Protein AF-T1A5R9-F1 (afdb_monomer_lite)

Foldseek 3Di:
DFDKDKDAAQRCCVPPVSHIWIFGPPWTWIFRQPACQDPQWAGTHTDDTDDPWHDKDFDWDADPVGDIDGDDIIGDDDPPDPDVVDDDDDDPPPPDPDPPPCVPDDDRD

InterPro domains:
  IPR036922 Rieske [2Fe-2S] iron-sulphur domain superfamily [G3DSA:2.102.10.10] (1-109)
  IPR036922 Rieske [2Fe-2S] iron-sulphur domain superfamily [SSF50022] (13-70)

Sequence (109 aa):
PPFISYYPAGKCGNFNNGRAIIHCICHGSTYDPFVSQTSDGGGAAILTGPTVLPIPQTLLKTDAQGNIYAYSMIGPPVKDHFTSLTGGTGVSGRSQASNLTPSNQQCPA

Radius of gyration: 14.97 Å; chains: 1; bounding box: 34×37×38 Å

Structure (mmCIF, N/CA/C/O backbone):
data_AF-T1A5R9-F1
#
_entry.id   AF-T1A5R9-F1
#
loop_
_atom_site.group_PDB
_atom_site.id
_atom_site.type_symbol
_atom_site.label_atom_id
_atom_site.label_alt_id
_atom_site.label_comp_id
_atom_site.label_asym_id
_atom_site.label_entity_id
_atom_site.label_seq_id
_atom_site.pdbx_PDB_ins_code
_atom_site.Cartn_x
_atom_site.Cartn_y
_atom_site.Cartn_z
_atom_site.occupancy
_atom_site.B_iso_or_equiv
_atom_site.auth_seq_id
_atom_site.auth_comp_id
_atom_site.auth_asym_id
_atom_site.auth_atom_id
_atom_site.pdbx_PDB_model_num
ATOM 1 N N . PRO A 1 1 ? -7.355 4.058 -14.192 1.00 53.91 1 PRO A N 1
ATOM 2 C CA . PRO A 1 1 ? -7.197 3.899 -12.723 1.00 53.91 1 PRO A CA 1
ATOM 3 C C . PRO A 1 1 ? -6.056 2.909 -12.460 1.00 53.91 1 PRO A C 1
ATOM 5 O O . PRO A 1 1 ? -5.914 1.992 -13.269 1.00 53.91 1 PRO A O 1
ATOM 8 N N . PRO A 1 2 ? -5.226 3.081 -11.417 1.00 60.31 2 PRO A N 1
ATOM 9 C CA . PRO A 1 2 ? -4.285 2.036 -11.036 1.00 60.31 2 PRO A CA 1
ATOM 10 C C . PRO A 1 2 ? -5.079 0.802 -10.602 1.00 60.31 2 PRO A C 1
ATOM 12 O O . PRO A 1 2 ? -5.987 0.896 -9.777 1.00 60.31 2 PRO A O 1
ATOM 15 N N . PHE A 1 3 ? -4.759 -0.348 -11.182 1.00 75.81 3 PHE A N 1
ATOM 16 C CA . PHE A 1 3 ? -5.316 -1.617 -10.743 1.00 75.81 3 PHE A CA 1
ATOM 17 C C . PHE A 1 3 ? -4.353 -2.205 -9.713 1.00 7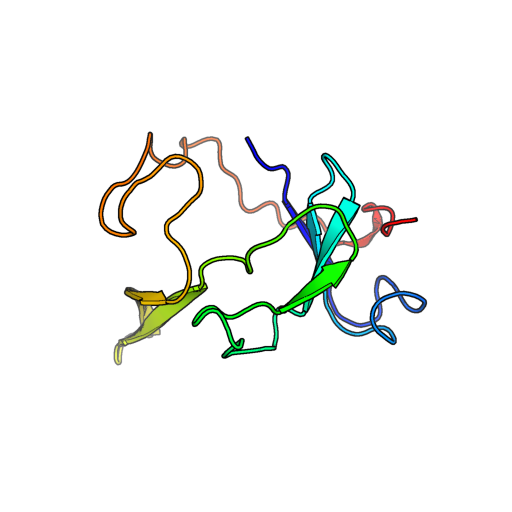5.81 3 PHE A C 1
ATOM 19 O O . PHE A 1 3 ? -3.316 -2.759 -10.070 1.00 75.81 3 PHE A O 1
ATOM 26 N N . ILE A 1 4 ? -4.657 -2.005 -8.430 1.00 81.25 4 ILE A N 1
ATOM 27 C CA . ILE A 1 4 ? -3.831 -2.496 -7.322 1.00 81.25 4 ILE A CA 1
ATOM 28 C C . ILE A 1 4 ? -4.430 -3.776 -6.741 1.00 81.25 4 ILE A C 1
ATOM 30 O O . ILE A 1 4 ? -5.646 -3.957 -6.722 1.00 81.25 4 ILE A O 1
ATOM 34 N N . SER A 1 5 ? -3.583 -4.676 -6.261 1.00 84.81 5 SER A N 1
ATOM 35 C CA . SER A 1 5 ? -3.986 -5.895 -5.560 1.00 84.81 5 SER A CA 1
ATOM 36 C C . SER A 1 5 ? -3.062 -6.153 -4.381 1.00 84.81 5 SER A C 1
ATOM 38 O O . SER A 1 5 ? -1.857 -5.933 -4.481 1.00 84.81 5 SER A O 1
ATOM 40 N N . TYR A 1 6 ? -3.633 -6.611 -3.270 1.00 87.00 6 TYR A N 1
ATOM 41 C CA . TYR A 1 6 ? -2.890 -7.028 -2.087 1.00 87.00 6 TYR A CA 1
ATOM 42 C C . TYR A 1 6 ? -2.802 -8.552 -2.050 1.00 87.00 6 TYR A C 1
ATOM 44 O O . TYR A 1 6 ? -3.822 -9.237 -2.121 1.00 87.00 6 TYR A O 1
ATOM 52 N N . TYR A 1 7 ? -1.590 -9.070 -1.893 1.00 87.19 7 TYR A N 1
ATOM 53 C CA . TYR A 1 7 ? -1.329 -10.492 -1.719 1.00 87.19 7 TYR A CA 1
ATOM 54 C C . TYR A 1 7 ? -0.820 -10.701 -0.290 1.00 87.19 7 TYR A C 1
ATOM 56 O O . TYR A 1 7 ? 0.204 -10.112 0.070 1.00 87.19 7 TYR A O 1
ATOM 64 N N . PRO A 1 8 ? -1.503 -11.510 0.540 1.00 88.75 8 PRO A N 1
ATOM 65 C CA . PRO A 1 8 ? -1.047 -11.771 1.897 1.00 88.75 8 PRO A CA 1
ATOM 66 C C . PRO A 1 8 ? 0.243 -12.597 1.900 1.00 88.75 8 PRO A C 1
ATOM 68 O O . PRO A 1 8 ? 0.597 -13.249 0.913 1.00 88.75 8 PRO A O 1
ATOM 71 N N . ALA A 1 9 ? 0.925 -12.604 3.045 1.00 89.31 9 ALA A N 1
ATOM 72 C CA . ALA A 1 9 ? 2.091 -13.454 3.250 1.00 89.31 9 ALA A CA 1
ATOM 73 C C . ALA A 1 9 ? 1.763 -14.931 2.952 1.00 89.31 9 ALA A C 1
ATOM 75 O O . ALA A 1 9 ? 0.661 -15.410 3.223 1.00 89.31 9 ALA A O 1
ATOM 76 N N . GLY A 1 10 ? 2.714 -15.642 2.349 1.00 87.31 10 GLY A N 1
ATOM 77 C CA . GLY A 1 10 ? 2.572 -17.037 1.926 1.00 87.31 10 GLY A CA 1
ATOM 78 C C . GLY A 1 10 ? 1.838 -17.243 0.595 1.00 87.31 10 GLY A C 1
ATOM 79 O O . GLY A 1 10 ? 1.979 -18.309 0.001 1.00 87.31 10 GLY A O 1
ATOM 80 N N . LYS A 1 11 ? 1.113 -16.243 0.066 1.00 86.06 11 LYS A N 1
ATOM 81 C CA . LYS A 1 11 ? 0.422 -16.381 -1.231 1.00 86.06 11 LYS A CA 1
ATOM 82 C C . LYS A 1 11 ? 1.399 -16.435 -2.410 1.00 86.06 11 LYS A C 1
ATOM 84 O O . LYS A 1 11 ? 1.181 -17.213 -3.334 1.00 86.06 11 LYS A O 1
ATOM 89 N N . CYS A 1 12 ? 2.458 -15.627 -2.365 1.00 84.56 12 CYS A N 1
ATOM 90 C CA . CYS A 1 12 ? 3.468 -15.517 -3.418 1.00 84.56 12 CYS A CA 1
ATOM 91 C C . CYS A 1 12 ? 4.857 -15.857 -2.868 1.00 84.56 12 CYS A C 1
ATOM 93 O O . CYS A 1 12 ? 5.693 -14.978 -2.705 1.00 84.56 12 CYS A O 1
ATOM 95 N N . GLY A 1 13 ? 5.095 -17.136 -2.553 1.00 80.75 13 GLY A N 1
ATOM 96 C CA . GLY A 1 13 ? 6.294 -17.597 -1.833 1.00 80.75 13 GLY A CA 1
ATOM 97 C C . GLY A 1 13 ? 7.640 -17.186 -2.446 1.00 80.75 13 GLY A C 1
ATOM 98 O O . GLY A 1 13 ? 8.590 -16.939 -1.712 1.00 80.75 13 GLY A O 1
ATOM 99 N N . ASN A 1 14 ? 7.708 -17.036 -3.770 1.00 82.00 14 ASN A N 1
ATOM 100 C CA . ASN A 1 14 ? 8.934 -16.634 -4.470 1.00 82.00 14 ASN A CA 1
ATOM 101 C C . ASN A 1 14 ? 9.136 -15.110 -4.533 1.00 82.00 14 ASN A C 1
ATOM 103 O O . ASN A 1 14 ? 10.178 -14.649 -4.987 1.00 82.00 14 ASN A O 1
ATOM 107 N N . PHE A 1 15 ? 8.152 -14.322 -4.096 1.00 81.62 15 PHE A N 1
ATOM 108 C CA . PHE A 1 15 ? 8.158 -12.867 -4.202 1.00 81.62 15 PHE A CA 1
ATOM 109 C C . PHE A 1 15 ? 8.274 -12.235 -2.811 1.00 81.62 15 PHE A C 1
ATOM 111 O O . PHE A 1 15 ? 7.610 -12.671 -1.874 1.00 81.62 15 PHE A O 1
ATOM 118 N N . ASN A 1 16 ? 9.123 -11.214 -2.656 1.00 87.06 16 ASN A N 1
ATOM 119 C CA . ASN A 1 16 ? 9.374 -10.538 -1.372 1.00 87.06 16 ASN A CA 1
ATOM 120 C C . ASN A 1 16 ? 9.672 -11.501 -0.194 1.00 87.06 16 ASN A C 1
ATOM 122 O O . ASN A 1 16 ? 9.225 -11.277 0.934 1.00 87.06 16 ASN A O 1
ATOM 126 N N . ASN A 1 17 ? 10.387 -12.604 -0.449 1.00 88.44 17 ASN A N 1
ATOM 127 C CA . ASN A 1 17 ? 10.630 -13.683 0.523 1.00 88.44 17 ASN A CA 1
ATOM 128 C C . ASN A 1 17 ? 9.336 -14.256 1.140 1.00 88.44 17 ASN A C 1
ATOM 130 O O . ASN A 1 17 ? 9.286 -14.562 2.331 1.00 88.44 17 ASN A O 1
ATOM 134 N N . GLY A 1 18 ? 8.256 -14.323 0.358 1.00 87.38 18 GLY A N 1
ATOM 135 C CA . GLY A 1 18 ? 6.947 -14.797 0.802 1.00 87.38 18 GLY A CA 1
ATOM 136 C C . GLY A 1 18 ? 6.200 -13.835 1.730 1.00 87.38 18 GLY A C 1
ATOM 137 O O . GLY A 1 18 ? 5.142 -14.200 2.247 1.00 87.38 18 GLY A O 1
ATOM 138 N N . ARG A 1 19 ? 6.710 -12.617 1.956 1.00 90.62 19 ARG A N 1
ATOM 139 C CA . ARG A 1 19 ? 6.007 -11.571 2.712 1.00 90.62 19 ARG A CA 1
ATOM 140 C C . ARG A 1 19 ? 4.871 -10.984 1.875 1.00 90.62 19 ARG A C 1
ATOM 142 O O . ARG A 1 19 ? 4.810 -11.173 0.662 1.00 90.62 19 ARG A O 1
ATOM 149 N N . ALA A 1 20 ? 3.956 -10.274 2.532 1.00 90.62 20 ALA A N 1
ATOM 150 C CA . ALA A 1 20 ? 2.862 -9.626 1.821 1.00 90.62 20 ALA A CA 1
ATOM 151 C C . ALA A 1 20 ? 3.390 -8.598 0.811 1.00 90.62 20 ALA A C 1
ATOM 153 O O . ALA A 1 20 ? 4.454 -8.003 1.011 1.00 90.62 20 ALA A O 1
ATOM 154 N N . ILE A 1 21 ? 2.622 -8.380 -0.253 1.00 92.25 21 ILE A N 1
ATOM 155 C CA . ILE A 1 21 ? 2.932 -7.388 -1.282 1.00 92.25 21 ILE A CA 1
ATOM 156 C C . ILE A 1 21 ? 1.675 -6.646 -1.720 1.00 92.25 21 ILE A C 1
ATOM 158 O O . ILE A 1 21 ? 0.579 -7.209 -1.766 1.00 92.25 21 ILE A O 1
ATOM 162 N N . ILE A 1 22 ? 1.853 -5.389 -2.109 1.00 91.44 22 ILE A N 1
ATOM 163 C CA . ILE A 1 22 ? 0.910 -4.678 -2.972 1.00 91.44 22 ILE A CA 1
ATOM 164 C C . ILE A 1 22 ? 1.477 -4.735 -4.389 1.00 91.44 22 ILE A C 1
ATOM 166 O O . ILE A 1 22 ? 2.662 -4.490 -4.581 1.00 91.44 22 ILE A O 1
ATOM 170 N N . HIS A 1 23 ? 0.652 -5.047 -5.382 1.00 88.81 23 HIS A N 1
ATOM 171 C CA . HIS A 1 23 ? 1.052 -5.155 -6.783 1.00 88.81 23 HIS A CA 1
ATOM 172 C C . HIS A 1 23 ? 0.103 -4.344 -7.670 1.00 88.81 23 HIS A C 1
ATOM 174 O O . HIS A 1 23 ? -1.115 -4.511 -7.620 1.00 88.81 23 HIS A O 1
ATOM 180 N N . CYS A 1 24 ? 0.673 -3.460 -8.485 1.00 87.56 24 CYS A N 1
ATOM 181 C CA . CYS A 1 24 ? -0.008 -2.748 -9.555 1.00 87.56 24 CYS A CA 1
ATOM 182 C C . CYS A 1 24 ? 0.033 -3.590 -10.836 1.00 87.56 24 CYS A C 1
ATOM 184 O O . CYS A 1 24 ? 1.067 -3.664 -11.502 1.00 87.56 24 CYS A O 1
ATOM 186 N N . ILE A 1 25 ? -1.102 -4.174 -11.216 1.00 83.62 25 ILE A N 1
ATOM 187 C CA . ILE A 1 25 ? -1.184 -5.091 -12.364 1.00 83.62 25 ILE A CA 1
ATOM 188 C C . ILE A 1 25 ? -1.070 -4.381 -13.724 1.00 83.62 25 ILE A C 1
ATOM 190 O O . ILE A 1 25 ? -1.020 -5.047 -14.749 1.00 83.62 25 ILE A O 1
ATOM 194 N N . CYS A 1 26 ? -1.029 -3.043 -13.760 1.00 82.69 26 CYS A N 1
ATOM 195 C CA . CYS A 1 26 ? -0.882 -2.301 -15.016 1.00 82.69 26 CYS A CA 1
ATOM 196 C C . CYS A 1 26 ? 0.510 -2.484 -15.638 1.00 82.69 26 CYS A C 1
ATOM 198 O O . CYS A 1 26 ? 0.627 -2.664 -16.844 1.00 82.69 26 CYS A O 1
ATOM 200 N N . HIS A 1 27 ? 1.563 -2.390 -14.819 1.00 86.81 27 HIS A N 1
ATOM 201 C CA . HIS A 1 27 ? 2.958 -2.378 -15.286 1.00 86.81 27 HIS A CA 1
ATOM 202 C C . HIS A 1 27 ? 3.911 -3.119 -14.330 1.00 86.81 27 HIS A C 1
ATOM 204 O O . HIS A 1 27 ? 5.125 -2.952 -14.421 1.00 86.81 27 HIS A O 1
ATOM 210 N N . GLY A 1 28 ? 3.379 -3.891 -13.377 1.00 87.75 28 GLY A N 1
ATOM 211 C CA . GLY A 1 28 ? 4.176 -4.772 -12.523 1.00 87.75 28 GLY A CA 1
ATOM 212 C C . GLY A 1 28 ? 4.854 -4.111 -11.321 1.00 87.75 28 GLY A C 1
ATOM 213 O O . GLY A 1 28 ? 5.714 -4.734 -10.708 1.00 87.75 28 GLY A O 1
ATOM 214 N N . SER A 1 29 ? 4.516 -2.864 -10.963 1.00 91.06 29 SER A N 1
ATOM 215 C CA . SER A 1 29 ? 5.083 -2.246 -9.754 1.00 91.06 29 SER A CA 1
ATOM 216 C C . SER A 1 29 ? 4.643 -2.985 -8.500 1.00 91.06 29 SER A C 1
ATOM 218 O O . SER A 1 29 ? 3.445 -3.209 -8.315 1.00 91.06 29 SER A O 1
ATOM 220 N N . THR A 1 30 ? 5.589 -3.323 -7.628 1.00 92.12 30 THR A N 1
ATOM 221 C CA . THR A 1 30 ? 5.300 -3.995 -6.356 1.00 92.12 30 THR A CA 1
ATOM 222 C C . THR A 1 30 ? 5.856 -3.224 -5.168 1.00 92.12 30 THR A C 1
ATOM 224 O O . THR A 1 30 ? 6.838 -2.492 -5.296 1.00 92.12 30 THR A O 1
ATOM 227 N N . TYR A 1 31 ? 5.208 -3.379 -4.013 1.00 92.69 31 TYR A N 1
ATOM 228 C CA . TYR A 1 31 ? 5.509 -2.627 -2.799 1.00 92.69 31 TYR A CA 1
ATOM 229 C C . TYR A 1 31 ? 5.428 -3.519 -1.555 1.00 92.69 31 TYR A C 1
ATOM 231 O O . TYR A 1 31 ? 4.546 -4.379 -1.475 1.00 92.69 31 TYR A O 1
ATOM 239 N N . ASP A 1 32 ? 6.310 -3.295 -0.577 1.00 92.38 32 ASP A N 1
ATOM 240 C CA . ASP A 1 32 ? 6.273 -3.937 0.745 1.00 92.38 32 ASP A CA 1
ATOM 241 C C . ASP A 1 32 ? 5.355 -3.141 1.685 1.00 92.38 32 ASP A C 1
ATOM 243 O O . ASP A 1 32 ? 5.782 -2.100 2.186 1.00 92.38 32 ASP A O 1
ATOM 247 N N . PRO A 1 33 ? 4.123 -3.605 1.969 1.00 90.94 33 PRO A N 1
ATOM 248 C CA . PRO A 1 33 ? 3.120 -2.839 2.706 1.00 90.94 33 PRO A CA 1
ATOM 249 C C . PRO A 1 33 ? 3.495 -2.563 4.166 1.00 90.94 33 PRO A C 1
ATOM 251 O O . PRO A 1 33 ? 2.831 -1.756 4.810 1.00 90.94 33 PRO A O 1
ATOM 254 N N . PHE A 1 34 ? 4.519 -3.229 4.706 1.00 89.94 34 PHE A N 1
ATOM 255 C CA . PHE A 1 34 ? 4.887 -3.115 6.117 1.00 89.94 34 PHE A CA 1
ATOM 256 C C . PHE A 1 34 ? 5.987 -2.089 6.390 1.00 89.94 34 PHE A C 1
ATOM 258 O O . PHE A 1 34 ? 6.317 -1.842 7.549 1.00 89.94 34 PHE A O 1
ATOM 265 N N . VAL A 1 35 ? 6.543 -1.457 5.356 1.00 88.12 35 VAL A N 1
ATOM 266 C CA . VAL A 1 35 ? 7.466 -0.337 5.556 1.00 88.12 35 VAL A CA 1
ATOM 267 C C . VAL A 1 35 ? 6.659 0.915 5.894 1.00 88.12 35 VAL A C 1
ATOM 269 O O . VAL A 1 35 ? 5.933 1.435 5.052 1.00 88.12 35 VAL A O 1
ATOM 272 N N . SER A 1 36 ? 6.782 1.413 7.124 1.00 81.00 36 SER A N 1
ATOM 273 C CA . SER A 1 36 ? 6.050 2.598 7.596 1.00 81.00 36 SER A CA 1
ATOM 274 C C . SER A 1 36 ? 6.679 3.923 7.166 1.00 81.00 36 SER A C 1
ATOM 276 O O . SER A 1 36 ? 6.016 4.955 7.232 1.00 81.00 36 SER A O 1
ATOM 278 N N . GLN A 1 37 ? 7.950 3.906 6.754 1.00 80.62 37 GLN A N 1
ATOM 279 C CA . GLN A 1 37 ? 8.673 5.093 6.316 1.00 80.62 37 GLN A CA 1
ATOM 280 C C . GLN A 1 37 ? 9.756 4.746 5.286 1.00 80.62 37 GLN A C 1
ATOM 282 O O . GLN A 1 37 ? 10.569 3.851 5.505 1.00 80.62 37 GLN A O 1
ATOM 287 N N . THR A 1 38 ? 9.779 5.470 4.175 1.00 79.50 38 THR A N 1
ATOM 288 C CA . THR A 1 38 ? 10.818 5.439 3.145 1.00 79.50 38 THR A CA 1
ATOM 289 C C . THR A 1 38 ? 11.590 6.757 3.160 1.00 79.50 38 THR A C 1
ATOM 291 O O . THR A 1 38 ? 11.147 7.744 3.754 1.00 79.50 38 THR A O 1
ATOM 294 N N . SER A 1 39 ? 12.737 6.801 2.479 1.00 78.69 39 SER A N 1
ATOM 295 C CA . SER A 1 39 ? 13.511 8.038 2.280 1.00 78.69 39 SER A CA 1
ATOM 296 C C . SER A 1 39 ? 12.701 9.165 1.636 1.00 78.69 39 SER A C 1
ATOM 298 O O . SER A 1 39 ? 12.992 10.334 1.862 1.00 78.69 39 SER A O 1
ATOM 300 N N . ASP A 1 40 ? 11.652 8.815 0.892 1.00 75.31 40 ASP A N 1
ATOM 301 C CA . ASP A 1 40 ? 10.781 9.759 0.188 1.00 75.31 40 ASP A CA 1
ATOM 302 C C . ASP A 1 40 ? 9.581 10.200 1.051 1.00 75.31 40 ASP A C 1
ATOM 304 O O . ASP A 1 40 ? 8.627 10.802 0.557 1.00 75.31 40 ASP A O 1
ATOM 308 N N . GLY A 1 41 ? 9.595 9.872 2.349 1.00 74.56 41 GLY A N 1
ATOM 309 C CA . GLY A 1 41 ? 8.608 10.311 3.339 1.00 74.56 41 GLY A CA 1
ATOM 310 C C . GLY A 1 41 ? 7.277 9.551 3.328 1.00 74.56 41 GLY A C 1
ATOM 311 O O . GLY A 1 41 ? 6.383 9.904 4.096 1.00 74.56 41 GLY A O 1
ATOM 312 N N . GLY A 1 42 ? 7.124 8.531 2.477 1.00 78.56 42 GLY A N 1
ATOM 313 C CA . GLY A 1 42 ? 5.945 7.655 2.421 1.00 78.56 42 GLY A CA 1
ATOM 314 C C . GLY A 1 42 ? 6.142 6.347 3.175 1.00 78.56 42 GLY A C 1
ATOM 315 O O . GLY A 1 42 ? 7.185 6.131 3.768 1.00 78.56 42 GLY A O 1
ATOM 316 N N . GLY A 1 43 ? 5.153 5.459 3.139 1.00 84.19 43 GLY A N 1
ATOM 317 C CA . GLY A 1 43 ? 5.329 4.049 3.505 1.00 84.19 43 GLY A CA 1
ATOM 318 C C . GLY A 1 43 ? 5.216 3.162 2.268 1.00 84.19 43 GLY A C 1
ATOM 319 O O . GLY A 1 43 ? 5.215 3.662 1.151 1.00 84.19 43 GLY A O 1
ATOM 320 N N . ALA A 1 44 ? 5.096 1.853 2.447 1.00 89.88 44 ALA A N 1
ATOM 321 C CA . ALA A 1 44 ? 5.023 0.883 1.360 1.00 89.88 44 ALA A CA 1
ATOM 322 C C . ALA A 1 44 ? 6.191 0.988 0.354 1.00 89.88 44 ALA A C 1
ATOM 324 O O . ALA A 1 44 ? 6.025 1.470 -0.769 1.00 89.88 44 ALA A O 1
ATOM 325 N N . ALA A 1 45 ? 7.386 0.553 0.772 1.00 90.38 45 ALA A N 1
ATOM 326 C CA . ALA A 1 45 ? 8.605 0.661 -0.031 1.00 90.38 45 ALA A CA 1
ATOM 327 C C . ALA A 1 45 ? 8.462 -0.024 -1.391 1.00 90.38 45 ALA A C 1
ATOM 329 O O . ALA A 1 45 ? 7.916 -1.121 -1.478 1.00 90.38 45 ALA A O 1
ATOM 330 N N . ILE A 1 46 ? 8.998 0.609 -2.434 1.00 92.69 46 ILE A N 1
ATOM 331 C CA . ILE A 1 46 ? 9.052 0.042 -3.782 1.00 92.69 46 ILE A CA 1
ATOM 332 C C . ILE A 1 46 ? 9.969 -1.183 -3.756 1.00 92.69 46 ILE A C 1
ATOM 334 O O . ILE A 1 46 ? 11.109 -1.100 -3.303 1.00 92.69 46 ILE A O 1
ATOM 338 N N . LEU A 1 47 ? 9.471 -2.308 -4.256 1.00 92.00 47 LEU A N 1
ATOM 339 C CA . LEU A 1 47 ? 10.242 -3.537 -4.424 1.00 92.00 47 LEU A CA 1
ATOM 340 C C . LEU A 1 47 ? 10.703 -3.697 -5.875 1.00 92.00 47 LEU A C 1
ATOM 342 O O . LEU A 1 47 ? 11.871 -3.985 -6.120 1.00 92.00 47 LEU A O 1
ATOM 346 N N . THR A 1 48 ? 9.795 -3.505 -6.840 1.00 92.25 48 THR A N 1
ATOM 347 C CA . THR A 1 48 ? 10.071 -3.666 -8.279 1.00 92.25 48 THR A CA 1
ATOM 348 C C . THR A 1 48 ? 9.184 -2.764 -9.150 1.00 92.25 48 THR A C 1
ATOM 350 O O . THR A 1 48 ? 8.199 -2.184 -8.683 1.00 92.25 48 THR A O 1
ATOM 353 N N . GLY A 1 49 ? 9.499 -2.708 -10.449 1.00 90.75 49 GLY A N 1
ATOM 354 C CA . GLY A 1 49 ? 8.692 -2.080 -11.498 1.00 90.75 49 GLY A CA 1
ATOM 355 C C . GLY A 1 49 ? 8.997 -0.593 -11.733 1.00 90.75 49 GLY A C 1
ATOM 356 O O . GLY A 1 49 ? 9.931 -0.055 -11.149 1.00 90.75 49 GLY A O 1
ATOM 357 N N . PRO A 1 50 ? 8.224 0.086 -12.603 1.00 93.00 50 PRO A N 1
ATOM 358 C CA . PRO A 1 50 ? 8.583 1.414 -13.123 1.00 93.00 50 PRO A CA 1
ATOM 359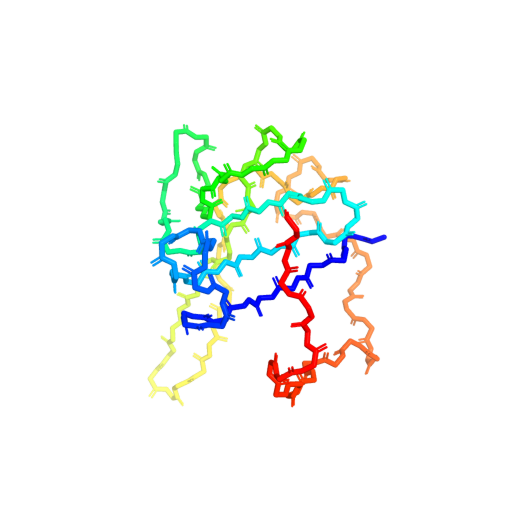 C C . PRO A 1 50 ? 8.238 2.602 -12.209 1.00 93.00 50 PRO A C 1
ATOM 361 O O . PRO A 1 50 ? 8.446 3.751 -12.591 1.00 93.00 50 PRO A O 1
ATOM 364 N N . THR A 1 51 ? 7.653 2.366 -11.035 1.00 90.81 51 THR A N 1
ATOM 365 C CA . THR A 1 51 ? 7.297 3.448 -10.108 1.00 90.81 51 THR A CA 1
ATOM 366 C C . THR A 1 51 ? 8.563 4.046 -9.498 1.00 90.81 51 THR A C 1
ATOM 368 O O . THR A 1 51 ? 9.478 3.318 -9.130 1.00 90.81 51 THR A O 1
ATOM 371 N N . VAL A 1 52 ? 8.602 5.370 -9.368 1.00 90.38 52 VAL A N 1
ATOM 372 C CA . VAL A 1 52 ? 9.736 6.102 -8.770 1.00 90.38 52 VAL A CA 1
ATOM 373 C C . VAL A 1 52 ? 9.391 6.720 -7.419 1.00 90.38 52 VAL A C 1
ATOM 375 O O . VAL A 1 52 ? 10.245 7.309 -6.772 1.00 90.38 52 VAL A O 1
ATOM 378 N N . LEU A 1 53 ? 8.131 6.593 -7.000 1.00 89.38 53 LEU A N 1
ATOM 379 C CA . LEU A 1 53 ? 7.632 7.080 -5.725 1.00 89.38 53 LEU A CA 1
ATOM 380 C C . LEU A 1 53 ? 6.884 5.960 -4.980 1.00 89.38 53 LEU A C 1
ATOM 382 O O . LEU A 1 53 ? 6.251 5.112 -5.629 1.00 89.38 53 LEU A O 1
ATOM 386 N N . PRO A 1 54 ? 6.966 5.928 -3.637 1.00 89.00 54 PRO A N 1
ATOM 387 C CA . PRO A 1 54 ? 6.215 4.989 -2.812 1.00 89.00 54 PRO A CA 1
ATOM 388 C C . PRO A 1 54 ? 4.707 5.277 -2.853 1.00 89.00 54 PRO A C 1
ATOM 390 O O . PRO A 1 54 ? 4.273 6.361 -3.251 1.00 89.00 54 PRO A O 1
ATOM 393 N N . ILE A 1 55 ? 3.894 4.316 -2.402 1.00 88.06 55 ILE A N 1
ATOM 394 C CA . ILE A 1 55 ? 2.446 4.528 -2.264 1.00 88.06 55 ILE A CA 1
ATOM 395 C C . ILE A 1 55 ? 2.179 5.445 -1.053 1.00 88.06 55 ILE A C 1
ATOM 397 O O . ILE A 1 55 ? 2.626 5.122 0.053 1.00 88.06 55 ILE A O 1
ATOM 401 N N . PRO A 1 56 ? 1.405 6.539 -1.211 1.00 88.25 56 PRO A N 1
ATOM 402 C CA . PRO A 1 56 ? 0.982 7.373 -0.087 1.00 88.25 56 PRO A CA 1
ATOM 403 C C . PRO A 1 56 ? 0.236 6.539 0.961 1.00 88.25 56 PRO A C 1
ATOM 405 O O . PRO A 1 56 ? -0.637 5.745 0.609 1.00 88.25 56 PRO A O 1
ATOM 408 N N . GLN A 1 57 ? 0.544 6.723 2.244 1.00 88.56 57 GLN A N 1
ATOM 409 C CA . GLN A 1 57 ? -0.117 5.986 3.326 1.00 88.56 57 GLN A CA 1
ATOM 410 C C . GLN A 1 57 ? -1.147 6.857 4.030 1.00 88.56 57 GLN A C 1
ATOM 412 O O . GLN A 1 57 ? -0.857 7.992 4.407 1.00 88.56 57 GLN A O 1
ATOM 417 N N . THR A 1 58 ? -2.339 6.307 4.253 1.00 89.25 58 THR A N 1
ATOM 418 C CA . THR A 1 58 ? -3.361 6.926 5.100 1.00 89.25 58 THR A CA 1
ATOM 419 C C . THR A 1 58 ? -3.087 6.590 6.558 1.00 89.25 58 THR A C 1
ATOM 421 O O . THR A 1 58 ? -3.012 5.421 6.931 1.00 89.25 58 THR A O 1
ATOM 424 N N . LEU A 1 59 ? -2.976 7.615 7.398 1.00 89.69 59 LEU A N 1
ATOM 425 C CA . LEU A 1 59 ? -2.857 7.443 8.838 1.00 89.69 59 LEU A CA 1
ATOM 426 C C . LEU A 1 59 ? -4.246 7.282 9.453 1.00 89.69 59 LEU A C 1
ATOM 428 O O . LEU A 1 59 ? -5.133 8.126 9.271 1.00 89.69 59 LEU A O 1
ATOM 432 N N . LEU A 1 60 ? -4.413 6.182 10.182 1.00 93.75 60 LEU A N 1
ATOM 433 C CA . LEU A 1 60 ? -5.656 5.793 10.829 1.00 93.75 60 LEU A CA 1
ATOM 434 C C . LEU A 1 60 ? -5.540 5.958 12.344 1.00 93.75 60 LEU A C 1
ATOM 436 O O . LEU A 1 60 ? -4.485 5.716 12.928 1.00 93.75 60 LEU A O 1
ATOM 440 N N . LYS A 1 61 ? -6.642 6.335 12.984 1.00 96.00 61 LYS A N 1
ATOM 441 C CA . LYS A 1 61 ? -6.804 6.305 14.440 1.00 96.00 61 LYS A CA 1
ATOM 442 C C . LYS A 1 61 ? -8.106 5.604 14.797 1.00 96.00 61 LYS A C 1
ATOM 444 O O . LYS A 1 61 ? -9.056 5.644 14.016 1.00 96.00 61 LYS A O 1
ATOM 449 N N . THR A 1 62 ? -8.156 5.013 15.980 1.00 97.19 62 THR A N 1
ATOM 450 C CA . THR A 1 62 ? -9.364 4.399 16.533 1.00 97.19 62 THR A CA 1
ATOM 451 C C . THR A 1 62 ? -9.919 5.235 17.679 1.00 97.19 62 THR A C 1
ATOM 453 O O . THR A 1 62 ? -9.141 5.819 18.435 1.00 97.19 62 THR A O 1
ATOM 456 N N . ASP A 1 63 ? -11.241 5.296 17.828 1.00 96.69 63 ASP A N 1
ATOM 457 C CA . ASP A 1 63 ? -11.867 5.794 19.061 1.00 96.69 63 ASP A CA 1
ATOM 458 C C . ASP A 1 63 ? -12.156 4.655 20.055 1.00 96.69 63 ASP A C 1
ATOM 460 O O . ASP A 1 63 ? -11.886 3.481 19.791 1.00 96.69 63 ASP A O 1
ATOM 464 N N . ALA A 1 64 ? -12.691 5.006 21.227 1.00 97.25 64 ALA A N 1
ATOM 465 C CA . ALA A 1 64 ? -13.020 4.044 22.279 1.00 97.25 64 ALA A CA 1
ATOM 466 C C . ALA A 1 64 ? -14.178 3.099 21.899 1.00 97.25 64 ALA A C 1
ATOM 468 O O . ALA A 1 64 ? -14.356 2.063 22.534 1.00 97.25 64 ALA A O 1
ATOM 469 N N . GLN A 1 65 ? -14.963 3.451 20.880 1.00 96.88 65 GLN A N 1
ATOM 470 C CA . GLN A 1 65 ? -16.069 2.660 20.349 1.00 96.88 65 GLN A CA 1
ATOM 471 C C . GLN A 1 65 ? -15.611 1.713 19.226 1.00 96.88 65 GLN A C 1
ATOM 473 O O . GLN A 1 65 ? -16.412 0.928 18.724 1.00 96.88 65 GLN A O 1
ATOM 478 N N . GLY A 1 66 ? -14.330 1.765 18.846 1.00 95.25 66 GLY A N 1
ATOM 479 C CA . GLY A 1 66 ? -13.750 0.938 17.790 1.00 95.25 66 GLY A CA 1
ATOM 480 C C . GLY A 1 66 ? -13.953 1.491 16.379 1.00 95.25 66 GLY A C 1
ATOM 481 O O . GLY A 1 66 ? -13.640 0.795 15.412 1.00 95.25 66 GLY A O 1
ATOM 482 N N . ASN A 1 67 ? -14.443 2.726 16.227 1.00 95.75 67 ASN A N 1
ATOM 483 C CA . ASN A 1 67 ? -14.529 3.356 14.912 1.00 95.75 67 ASN A CA 1
ATOM 484 C C . ASN A 1 67 ? -13.129 3.725 14.418 1.00 95.75 67 ASN A C 1
ATOM 486 O O . ASN A 1 67 ? -12.287 4.183 15.191 1.00 95.75 67 ASN A O 1
ATOM 490 N N . ILE A 1 68 ? -12.900 3.571 13.114 1.00 95.50 68 ILE A N 1
ATOM 491 C CA . ILE A 1 68 ? -11.627 3.869 12.456 1.00 95.50 68 ILE A CA 1
ATOM 492 C C . ILE A 1 68 ? -11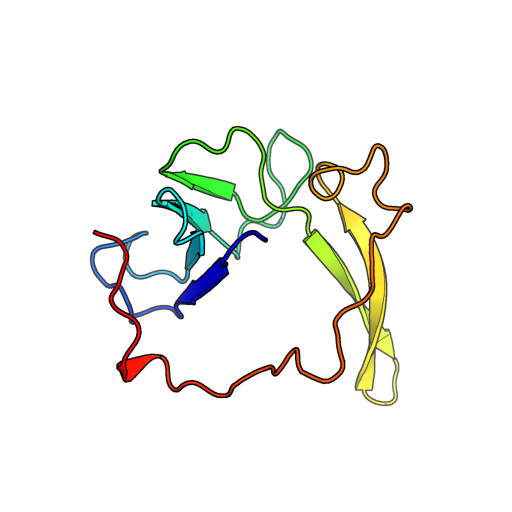.772 5.169 11.662 1.00 95.50 68 ILE A C 1
ATOM 494 O O . ILE A 1 68 ? -12.643 5.282 10.801 1.00 95.50 68 ILE A O 1
ATOM 498 N N . TYR A 1 69 ? -10.882 6.130 11.906 1.00 95.44 69 TYR A N 1
ATOM 499 C CA . TYR A 1 69 ? -10.855 7.419 11.216 1.00 95.44 69 TYR A CA 1
ATOM 500 C C . TYR A 1 69 ? -9.536 7.602 10.480 1.00 95.44 69 TYR A C 1
ATOM 502 O O . TYR A 1 69 ? -8.468 7.494 11.082 1.00 95.44 69 TYR A O 1
ATOM 510 N N . ALA A 1 70 ? -9.611 7.976 9.205 1.00 92.00 70 ALA A N 1
ATOM 511 C CA . ALA A 1 70 ? -8.484 8.585 8.515 1.00 92.00 70 ALA A CA 1
ATOM 512 C C . ALA A 1 70 ? -8.299 10.017 9.030 1.00 92.00 70 ALA A C 1
ATOM 514 O O . ALA A 1 70 ? -9.248 10.802 9.015 1.00 92.00 70 ALA A O 1
ATOM 515 N N . TYR A 1 71 ? -7.101 10.357 9.507 1.00 91.69 71 TYR A N 1
ATOM 516 C CA . TYR A 1 71 ? -6.832 11.692 10.059 1.00 91.69 71 TYR A CA 1
ATOM 517 C C . TYR A 1 71 ? -5.682 12.431 9.372 1.00 91.69 71 TYR A C 1
ATOM 519 O O . TYR A 1 71 ? -5.542 13.635 9.568 1.00 91.69 71 TYR A O 1
ATOM 527 N N . SER A 1 72 ? -4.847 11.732 8.600 1.00 89.62 72 SER A N 1
ATOM 528 C CA . SER A 1 72 ? -3.731 12.330 7.863 1.00 89.62 72 SER A CA 1
ATOM 529 C C . SER A 1 72 ? -3.228 11.386 6.763 1.00 89.62 72 SER A C 1
ATOM 531 O O . SER A 1 72 ? -3.682 10.244 6.655 1.00 89.62 72 SER A O 1
ATOM 533 N N . MET A 1 73 ? -2.285 11.859 5.949 1.00 89.00 73 MET A N 1
ATOM 534 C CA . MET A 1 73 ? -1.561 11.072 4.954 1.00 89.00 73 MET A CA 1
ATOM 535 C C . MET A 1 73 ? -0.068 11.409 4.984 1.00 89.00 73 MET A C 1
ATOM 537 O O . MET A 1 73 ? 0.296 12.563 5.205 1.00 89.00 73 MET A O 1
ATOM 541 N N . ILE A 1 74 ? 0.783 10.414 4.727 1.00 89.00 74 ILE A N 1
ATOM 542 C CA . ILE A 1 74 ? 2.236 10.585 4.561 1.00 89.00 74 ILE A CA 1
ATOM 543 C C . ILE A 1 74 ? 2.690 10.101 3.183 1.00 89.00 74 ILE A C 1
ATOM 545 O O . ILE A 1 74 ? 2.050 9.242 2.569 1.00 89.00 74 ILE A O 1
ATOM 549 N N . GLY A 1 75 ? 3.822 10.629 2.726 1.00 88.69 75 GLY A N 1
ATOM 550 C CA . GLY A 1 75 ? 4.381 10.353 1.410 1.00 88.69 75 GLY A CA 1
ATOM 551 C C . GLY A 1 75 ? 3.938 11.341 0.333 1.00 88.69 75 GLY A C 1
ATOM 552 O O . GLY A 1 75 ? 3.407 12.410 0.648 1.00 88.69 75 GLY A O 1
ATOM 553 N N . PRO A 1 76 ? 4.191 11.006 -0.942 1.00 89.44 76 PRO A N 1
ATOM 554 C CA . PRO A 1 76 ? 3.854 11.873 -2.063 1.00 89.44 76 PRO A CA 1
ATOM 555 C C . PRO A 1 76 ? 2.335 12.100 -2.153 1.00 89.44 76 PRO A C 1
ATOM 557 O O . PRO A 1 76 ? 1.554 11.302 -1.632 1.00 89.44 76 PRO A O 1
ATOM 560 N N . PRO A 1 77 ? 1.881 13.164 -2.833 1.00 88.19 77 PRO A N 1
ATOM 561 C CA . PRO A 1 77 ? 0.472 13.316 -3.167 1.00 88.19 77 PRO A CA 1
ATOM 562 C C . PRO A 1 77 ? -0.071 12.110 -3.943 1.00 88.19 77 PRO A C 1
ATOM 564 O O . PRO A 1 77 ? 0.655 11.435 -4.679 1.00 88.19 77 PRO A O 1
ATOM 567 N N . VAL A 1 78 ? -1.377 11.862 -3.815 1.00 86.44 78 VAL A N 1
ATOM 568 C CA . VAL A 1 78 ? -2.073 10.889 -4.668 1.00 86.44 78 VAL A CA 1
ATOM 569 C C . VAL A 1 78 ? -1.851 11.270 -6.133 1.00 86.44 78 VAL A C 1
ATOM 571 O O . VAL A 1 78 ? -1.869 12.451 -6.479 1.00 86.44 78 VAL A O 1
ATOM 574 N N . LYS A 1 79 ? -1.625 10.269 -6.995 1.00 83.88 79 LYS A N 1
ATOM 575 C CA . LYS A 1 79 ? -1.381 10.476 -8.430 1.00 83.88 79 LYS A CA 1
ATOM 576 C C . LYS A 1 79 ? -2.411 11.451 -9.017 1.00 83.88 79 LYS A C 1
ATOM 578 O O . LYS A 1 79 ? -3.601 11.297 -8.774 1.00 83.88 79 LYS A O 1
ATOM 583 N N . ASP A 1 80 ? -1.927 12.390 -9.827 1.00 86.12 80 ASP A N 1
ATOM 584 C CA . ASP A 1 80 ? -2.711 13.441 -10.493 1.00 86.12 80 ASP A CA 1
ATOM 585 C C . ASP A 1 80 ? -3.238 14.550 -9.556 1.00 86.12 80 ASP A C 1
ATOM 587 O O . ASP A 1 80 ? -4.074 15.356 -9.962 1.00 86.12 80 ASP A O 1
ATOM 591 N N . HIS A 1 81 ? -2.698 14.656 -8.335 1.00 86.38 81 HIS A N 1
ATOM 592 C CA . HIS A 1 81 ? -2.988 15.742 -7.395 1.00 86.38 81 HIS A CA 1
ATOM 593 C C . HIS A 1 81 ? -1.715 16.468 -6.945 1.00 86.38 81 HIS A C 1
ATOM 595 O O . HIS A 1 81 ? -0.678 15.855 -6.710 1.00 86.38 81 HIS A O 1
ATOM 601 N N . PHE A 1 82 ? -1.801 17.792 -6.781 1.00 85.81 82 PHE A N 1
ATOM 602 C CA . PHE A 1 82 ? -0.688 18.610 -6.274 1.00 85.81 82 PHE A CA 1
ATOM 603 C C . PHE A 1 82 ? -0.498 18.488 -4.759 1.00 85.81 82 PHE A C 1
ATOM 605 O O . PHE A 1 82 ? 0.588 18.750 -4.249 1.00 85.81 82 PHE A O 1
ATOM 612 N N . THR A 1 83 ? -1.550 18.114 -4.026 1.00 87.38 83 THR A N 1
ATOM 613 C CA . THR A 1 83 ? -1.514 17.941 -2.570 1.00 87.38 83 THR A CA 1
ATOM 614 C C . THR A 1 83 ? -2.363 16.745 -2.154 1.00 87.38 83 THR A C 1
ATOM 616 O O . THR A 1 83 ? -3.345 16.415 -2.818 1.00 87.38 83 THR A O 1
ATOM 619 N N . SER A 1 84 ? -2.047 16.149 -1.003 1.00 82.81 84 SER A N 1
ATOM 620 C CA . SER A 1 84 ? -2.850 15.073 -0.397 1.00 82.81 84 SER A CA 1
ATOM 621 C C . SER A 1 84 ? -4.190 15.551 0.184 1.00 82.81 84 SER A C 1
ATOM 623 O O . SER A 1 84 ? -4.968 14.741 0.673 1.00 82.81 84 SER A O 1
ATOM 625 N N . LEU A 1 85 ? -4.472 16.860 0.135 1.00 82.44 85 LEU A N 1
ATOM 626 C CA . LEU A 1 85 ? -5.750 17.452 0.550 1.00 82.44 85 LEU A CA 1
ATOM 627 C C . LEU A 1 85 ? -6.733 17.605 -0.614 1.00 82.44 85 LEU A C 1
ATOM 629 O O . LEU A 1 85 ? -7.884 17.985 -0.407 1.00 82.44 8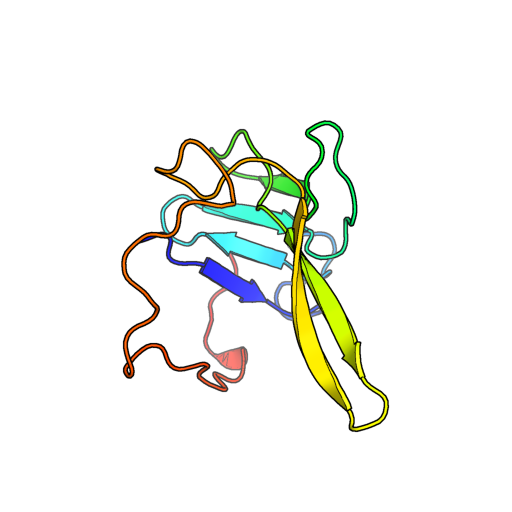5 LEU A O 1
ATOM 633 N N . THR A 1 86 ? -6.285 17.339 -1.841 1.00 79.38 86 THR A N 1
ATOM 634 C CA . THR A 1 86 ? -7.129 17.444 -3.030 1.00 79.38 86 THR A CA 1
ATOM 635 C C . THR A 1 86 ? -7.500 16.037 -3.469 1.00 79.38 86 THR A C 1
ATOM 637 O O . THR A 1 86 ? -6.632 15.262 -3.855 1.00 79.38 86 THR A O 1
ATOM 640 N N . GLY A 1 87 ? -8.782 15.693 -3.368 1.00 69.19 87 GLY A N 1
ATOM 641 C CA . GLY A 1 87 ? -9.308 14.431 -3.881 1.00 69.19 87 GLY A CA 1
ATOM 642 C C . GLY A 1 87 ? -9.710 14.526 -5.353 1.00 69.19 87 GLY A C 1
ATOM 643 O O . GLY A 1 87 ? -9.829 15.614 -5.917 1.00 69.19 87 GLY A O 1
ATOM 644 N N . GLY A 1 88 ? -9.931 13.369 -5.972 1.00 70.88 88 GLY A N 1
ATOM 645 C CA . GLY A 1 88 ? -10.626 13.243 -7.253 1.00 70.88 88 GLY A CA 1
ATOM 646 C C . GLY A 1 88 ? -12.111 12.933 -7.052 1.00 70.88 88 GLY A C 1
ATOM 647 O O . GLY A 1 88 ? -12.692 13.206 -6.003 1.00 70.88 88 GLY A O 1
ATOM 648 N N . THR A 1 89 ? -12.739 12.303 -8.041 1.00 68.25 89 THR A N 1
ATOM 649 C CA . THR A 1 89 ? -14.065 11.700 -7.854 1.00 68.25 89 THR A CA 1
ATOM 650 C C . THR A 1 89 ? -14.003 10.599 -6.795 1.00 68.25 89 THR A C 1
ATOM 652 O O . THR A 1 89 ? -13.127 9.736 -6.858 1.00 68.25 89 THR A O 1
ATOM 655 N N . GLY A 1 90 ? -14.934 10.623 -5.838 1.00 62.62 90 GLY A N 1
ATOM 656 C CA . GLY A 1 90 ? -15.021 9.622 -4.776 1.00 62.62 90 GLY A CA 1
ATOM 657 C C . GLY A 1 90 ? -15.177 8.191 -5.302 1.00 62.62 90 GLY A C 1
ATOM 658 O O . GLY A 1 90 ? -15.570 7.960 -6.448 1.00 62.62 90 GLY A O 1
ATOM 659 N N . VAL A 1 91 ? -14.880 7.217 -4.439 1.00 67.00 91 VAL A N 1
ATOM 660 C CA . VAL A 1 91 ? -15.175 5.804 -4.702 1.00 67.00 91 VAL A CA 1
ATOM 661 C C . VAL A 1 91 ? -16.667 5.644 -4.991 1.00 67.00 91 VAL A C 1
ATOM 663 O O . VAL A 1 91 ? -17.518 6.046 -4.201 1.00 67.00 91 VAL A O 1
ATOM 666 N N . SER A 1 92 ? -16.996 5.101 -6.163 1.00 62.44 92 SER A N 1
ATOM 667 C CA . SER A 1 92 ? -18.390 4.856 -6.534 1.00 62.44 92 SER A CA 1
ATOM 668 C C . SER A 1 92 ? -19.020 3.841 -5.574 1.00 62.44 92 SER A C 1
ATOM 670 O O . SER A 1 92 ? -18.318 2.987 -5.041 1.00 62.44 92 SER A O 1
ATOM 672 N N . GLY A 1 93 ? -20.349 3.813 -5.446 1.00 59.00 93 GLY A N 1
ATOM 673 C CA . GLY A 1 93 ? -21.039 2.735 -4.714 1.00 59.00 93 GLY A CA 1
ATOM 674 C C . GLY A 1 93 ? -20.805 1.323 -5.288 1.00 59.00 93 GLY A C 1
ATOM 675 O O . GLY A 1 93 ? -21.235 0.339 -4.698 1.00 59.00 93 GLY A O 1
ATOM 676 N N . ARG A 1 94 ? -20.123 1.208 -6.440 1.00 53.12 94 ARG A N 1
ATOM 677 C CA . ARG A 1 94 ? -19.661 -0.056 -7.037 1.00 53.12 94 ARG A CA 1
ATOM 678 C C . ARG A 1 94 ? -18.233 -0.433 -6.637 1.00 53.12 94 ARG A C 1
ATOM 680 O O . ARG A 1 94 ? -17.774 -1.509 -7.010 1.00 53.12 94 ARG A O 1
ATOM 687 N N . SER A 1 95 ? -17.521 0.430 -5.916 1.00 57.25 95 SER A N 1
ATOM 688 C CA . SER A 1 95 ? -16.215 0.125 -5.336 1.00 57.25 95 SER A CA 1
ATOM 689 C C . SER A 1 95 ? -16.422 -0.870 -4.196 1.00 57.25 95 SER A C 1
ATOM 691 O O . SER A 1 95 ? -16.673 -0.493 -3.057 1.00 57.25 95 SER A O 1
ATOM 693 N N . GLN A 1 96 ? -16.385 -2.156 -4.529 1.00 53.91 96 GLN A N 1
ATOM 694 C CA . GLN A 1 96 ? -16.540 -3.234 -3.563 1.00 53.91 96 GLN A CA 1
ATOM 695 C C . GLN A 1 96 ? -15.172 -3.620 -3.003 1.00 53.91 96 GLN A C 1
ATOM 697 O O . GLN A 1 96 ? -14.253 -3.938 -3.757 1.00 53.91 96 GLN A O 1
ATOM 702 N N . ALA A 1 97 ? -15.060 -3.664 -1.676 1.00 54.94 97 ALA A N 1
ATOM 703 C CA . ALA A 1 97 ? -14.094 -4.538 -1.030 1.00 54.94 97 ALA A CA 1
ATOM 704 C C . ALA A 1 97 ? -14.611 -5.968 -1.214 1.00 54.94 97 ALA A C 1
ATOM 706 O O . ALA A 1 97 ? -15.403 -6.478 -0.425 1.00 54.94 97 ALA A O 1
ATOM 707 N N . SER A 1 98 ? -14.260 -6.594 -2.330 1.00 53.47 98 SER A N 1
ATOM 708 C CA . SER A 1 98 ? -14.585 -7.995 -2.531 1.00 53.47 98 SER A CA 1
ATOM 709 C C . SER A 1 98 ? -13.691 -8.824 -1.611 1.00 53.47 98 SER A C 1
ATOM 711 O O . SER A 1 98 ? -12.466 -8.739 -1.726 1.00 53.47 98 SER A O 1
ATOM 713 N N . ASN A 1 99 ? -14.289 -9.665 -0.761 1.00 47.03 99 ASN A N 1
ATOM 714 C CA . ASN A 1 99 ? -13.618 -10.797 -0.113 1.00 47.03 99 ASN A CA 1
ATOM 715 C C . ASN A 1 99 ? -13.249 -11.842 -1.177 1.00 47.03 99 ASN A C 1
ATOM 717 O O . ASN A 1 99 ? -13.662 -12.998 -1.096 1.00 47.03 99 ASN A O 1
ATOM 721 N N . LEU A 1 100 ? -12.522 -11.438 -2.222 1.00 45.66 100 LEU A N 1
ATOM 722 C CA . LEU A 1 100 ? -11.847 -12.393 -3.074 1.00 45.66 100 LEU A CA 1
ATOM 723 C C . LEU A 1 100 ? -10.896 -13.107 -2.132 1.00 45.66 100 LEU A C 1
ATOM 725 O O . LEU A 1 100 ? -9.896 -12.544 -1.686 1.00 45.66 100 LEU A O 1
ATOM 729 N N . THR A 1 101 ? -11.243 -14.342 -1.785 1.00 43.84 101 THR A N 1
ATOM 730 C CA . THR A 1 101 ? -10.254 -15.290 -1.319 1.00 43.84 101 THR A CA 1
ATOM 731 C C . THR A 1 101 ? -9.084 -15.158 -2.292 1.00 43.84 101 THR A C 1
ATOM 733 O O . THR A 1 101 ? -9.288 -15.274 -3.505 1.00 43.84 101 THR A O 1
ATOM 736 N N . PRO A 1 102 ? -7.860 -14.871 -1.816 1.00 49.75 102 PRO A N 1
ATOM 737 C CA . PRO A 1 102 ? -6.711 -14.654 -2.691 1.00 49.75 102 PRO A CA 1
ATOM 738 C C . PRO A 1 102 ? -6.386 -15.862 -3.583 1.00 49.75 102 PRO A C 1
ATOM 740 O O . PRO A 1 102 ? -5.397 -15.837 -4.303 1.00 49.75 102 PRO A O 1
ATOM 743 N N . SER A 1 103 ? -7.158 -16.953 -3.533 1.00 49.16 103 SER A N 1
ATOM 744 C CA . SER A 1 103 ? -6.916 -18.220 -4.213 1.00 49.16 103 SER A CA 1
ATOM 745 C C . SER A 1 103 ? -6.789 -18.080 -5.731 1.00 49.16 103 SER A C 1
ATOM 747 O O . SER A 1 103 ? -5.876 -18.697 -6.269 1.00 49.16 103 SER A O 1
ATOM 749 N N . ASN A 1 104 ? -7.564 -17.210 -6.393 1.00 51.03 104 ASN A N 1
ATOM 750 C CA . ASN A 1 104 ? -7.531 -17.058 -7.861 1.00 51.03 104 ASN A CA 1
ATOM 751 C C . ASN A 1 104 ? -6.720 -15.866 -8.398 1.00 51.03 104 ASN A C 1
ATOM 753 O O . ASN A 1 104 ? -6.654 -15.689 -9.613 1.00 51.03 104 ASN A O 1
ATOM 757 N N . GLN A 1 105 ? -6.084 -15.052 -7.548 1.00 62.66 105 GLN A N 1
ATOM 758 C CA . GLN A 1 105 ? -5.140 -14.050 -8.050 1.00 62.66 105 GLN A CA 1
ATOM 759 C C . GLN A 1 105 ? -3.792 -14.714 -8.349 1.00 62.66 105 GLN A C 1
ATOM 761 O O . GLN A 1 105 ? -3.148 -15.269 -7.452 1.00 62.66 105 GLN A O 1
ATOM 766 N N . GLN A 1 106 ? -3.384 -14.672 -9.618 1.00 71.88 106 GLN A N 1
ATOM 767 C CA . GLN A 1 106 ? -2.061 -15.110 -10.043 1.00 71.88 106 GLN A CA 1
ATOM 768 C C . GLN A 1 106 ? -1.015 -14.120 -9.527 1.00 71.88 106 GLN A C 1
ATOM 770 O O . GLN A 1 106 ? -1.172 -12.910 -9.677 1.00 71.88 106 GLN A O 1
ATOM 775 N N . CYS A 1 107 ? 0.029 -14.641 -8.884 1.00 76.25 107 CYS A N 1
ATOM 776 C CA . CYS A 1 107 ? 1.128 -13.821 -8.390 1.00 76.25 107 CYS A CA 1
ATOM 777 C C . CYS A 1 107 ? 1.813 -13.061 -9.539 1.00 76.25 107 CYS A C 1
ATOM 779 O O . CYS A 1 107 ? 1.788 -13.546 -10.675 1.00 76.25 107 CYS A O 1
ATOM 781 N N . PRO A 1 108 ? 2.423 -11.892 -9.255 1.00 73.00 108 PRO A N 1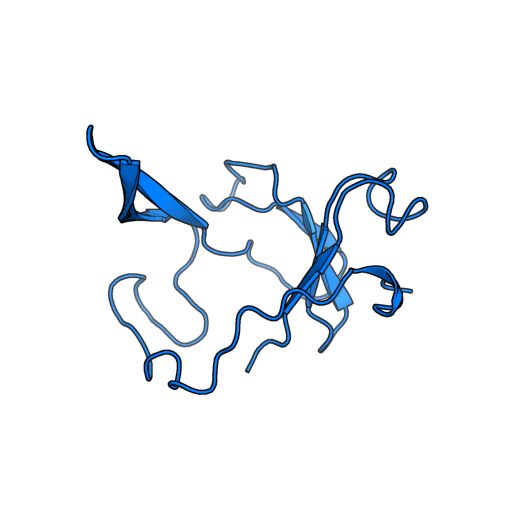
ATOM 782 C CA . PRO A 1 108 ? 3.291 -11.233 -10.223 1.00 73.00 108 PRO A CA 1
ATOM 783 C C . PRO A 1 108 ? 4.345 -12.221 -10.741 1.00 73.00 108 PRO A C 1
ATOM 785 O O . PRO A 1 108 ? 4.856 -13.032 -9.963 1.00 73.00 108 PRO A O 1
ATOM 788 N N . ALA A 1 109 ? 4.595 -12.171 -12.052 1.00 65.56 109 ALA A N 1
ATOM 789 C CA . ALA A 1 109 ? 5.642 -12.944 -12.715 1.00 65.56 109 ALA A CA 1
ATOM 790 C C . ALA A 1 109 ? 7.035 -12.412 -12.360 1.00 65.56 109 ALA A C 1
ATOM 792 O O . ALA A 1 109 ? 7.155 -11.183 -12.141 1.00 65.56 109 ALA A O 1
#

pLDDT: mean 81.43, std 13.6, range [43.84, 97.25]

Secondary structure (DSSP, 8-state):
---EEEE-TTTTTTSGGG--EEEETTTTEEEETT----TTS-SSEEEESS--SPP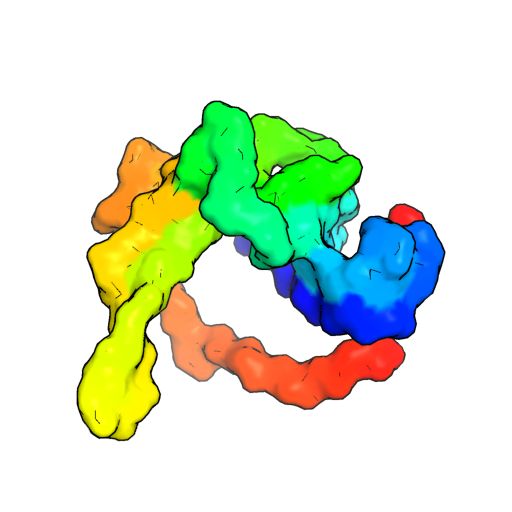PEEEEEE-TT--EEEEEEESSPPTT-SSTT---SPPPTT-------GGGPPPP-

Organism: NCBI:txid410659